Protein AF-A0A2E2AYF6-F1 (afdb_monomer)

Secondary structure (DSSP, 8-state):
---S-HHHHTTSHHHHHHHTTS-SS-SEEEEEEEETTTEEEEEEEETTEEEEEEEE-SS-EEEEEE-TTSPSSEEEEEEEEE-TTTTT-TT-EEEEEEEEETT-EEEEEEPTT-EEEEEEEETT-

Structure (mmCIF, N/CA/C/O backbone):
data_AF-A0A2E2AYF6-F1
#
_entry.id   AF-A0A2E2AYF6-F1
#
loop_
_atom_site.group_PDB
_atom_site.id
_atom_site.type_symbol
_atom_site.label_atom_id
_atom_site.label_alt_id
_atom_site.label_comp_id
_atom_site.label_asym_id
_atom_site.label_entity_id
_atom_site.label_seq_id
_atom_site.pdbx_PDB_ins_code
_atom_site.Cartn_x
_atom_site.Cartn_y
_atom_site.Cartn_z
_atom_site.occupancy
_atom_site.B_iso_or_equiv
_atom_site.auth_seq_id
_atom_site.auth_comp_id
_atom_site.auth_asym_id
_atom_site.auth_atom_id
_atom_site.pdbx_PDB_model_num
ATOM 1 N N . MET A 1 1 ? -4.278 -13.632 -9.316 1.00 88.00 1 MET A N 1
ATOM 2 C CA . MET A 1 1 ? -3.401 -14.605 -10.012 1.00 88.00 1 MET A CA 1
ATOM 3 C C . MET A 1 1 ? -1.959 -14.194 -9.772 1.00 88.00 1 MET A C 1
ATOM 5 O O . MET A 1 1 ? -1.718 -12.998 -9.692 1.00 88.00 1 MET A O 1
ATOM 9 N N . MET A 1 2 ? -1.028 -15.142 -9.668 1.00 91.62 2 MET A N 1
ATOM 10 C CA . MET A 1 2 ? 0.414 -14.869 -9.717 1.00 91.62 2 MET A CA 1
ATOM 11 C C . MET A 1 2 ? 0.874 -15.179 -11.142 1.00 91.62 2 MET A C 1
ATOM 13 O O . MET A 1 2 ? 0.862 -16.339 -11.542 1.00 91.62 2 MET A O 1
ATOM 17 N N . CYS A 1 3 ? 1.113 -14.141 -11.943 1.00 92.69 3 CYS A N 1
ATOM 18 C CA . CYS A 1 3 ? 1.245 -14.252 -13.398 1.00 92.69 3 CYS A CA 1
ATOM 19 C C . CYS A 1 3 ? 2.672 -14.508 -13.900 1.00 92.69 3 CYS A C 1
ATOM 21 O O . CYS A 1 3 ? 2.827 -14.855 -15.069 1.00 92.69 3 CYS A O 1
ATOM 23 N N . ASP A 1 4 ? 3.691 -14.340 -13.058 1.00 93.62 4 ASP A N 1
ATOM 24 C CA . ASP A 1 4 ? 5.088 -14.548 -13.445 1.00 93.62 4 ASP A CA 1
ATOM 25 C C . ASP A 1 4 ? 5.530 -16.013 -13.265 1.00 93.62 4 ASP A C 1
ATOM 27 O O . ASP A 1 4 ? 4.847 -16.838 -12.649 1.00 93.62 4 ASP A O 1
ATOM 31 N N . ALA A 1 5 ? 6.700 -16.356 -13.797 1.00 94.50 5 ALA A N 1
ATOM 32 C CA . ALA A 1 5 ? 7.309 -17.657 -13.596 1.00 94.50 5 ALA A CA 1
ATOM 33 C C . ALA A 1 5 ? 7.704 -17.850 -12.117 1.00 94.50 5 ALA A C 1
ATOM 35 O O . ALA A 1 5 ? 8.254 -16.934 -11.496 1.00 94.50 5 ALA A O 1
ATOM 36 N N . PRO A 1 6 ? 7.554 -19.065 -11.553 1.00 93.75 6 PRO A N 1
ATOM 37 C CA . PRO A 1 6 ? 7.982 -19.361 -10.182 1.00 93.75 6 PRO A CA 1
ATOM 38 C C . PRO A 1 6 ? 9.440 -18.980 -9.887 1.00 93.75 6 PRO A C 1
ATOM 40 O O . PRO A 1 6 ? 9.770 -18.569 -8.780 1.00 93.75 6 PRO A O 1
ATOM 43 N N . SER A 1 7 ? 10.323 -19.062 -10.887 1.00 94.69 7 SER A N 1
ATOM 44 C CA . SER A 1 7 ? 11.725 -18.654 -10.760 1.00 94.69 7 SER A CA 1
ATOM 45 C C . SER A 1 7 ? 11.917 -17.164 -10.471 1.00 94.69 7 SER A C 1
ATOM 47 O O . SER A 1 7 ? 12.922 -16.819 -9.857 1.00 94.69 7 SER A O 1
ATOM 49 N N . VAL A 1 8 ? 11.005 -16.289 -10.915 1.00 92.94 8 VAL A N 1
ATOM 50 C CA . VAL A 1 8 ? 11.059 -14.848 -10.615 1.00 92.94 8 VAL A CA 1
ATOM 51 C C . VAL A 1 8 ? 10.609 -14.605 -9.178 1.00 92.94 8 VAL A C 1
ATOM 53 O O . VAL A 1 8 ? 11.333 -13.979 -8.410 1.00 92.94 8 VAL A O 1
ATOM 56 N N . TYR A 1 9 ? 9.494 -15.210 -8.768 1.00 92.75 9 TYR A N 1
ATOM 57 C CA . TYR A 1 9 ? 9.008 -15.128 -7.388 1.00 92.75 9 TYR A CA 1
ATOM 58 C C . TYR A 1 9 ? 10.015 -15.663 -6.357 1.00 92.75 9 TYR A C 1
ATOM 60 O O . TYR A 1 9 ? 10.180 -15.084 -5.287 1.00 92.75 9 TYR A O 1
ATOM 68 N N . ASN A 1 10 ? 10.759 -16.718 -6.696 1.00 92.62 10 ASN A N 1
ATOM 69 C CA . ASN A 1 10 ? 11.809 -17.252 -5.825 1.00 92.62 10 ASN A CA 1
ATOM 70 C C . ASN A 1 10 ? 13.003 -16.299 -5.642 1.00 92.62 10 ASN A C 1
ATOM 72 O O . ASN A 1 10 ? 13.716 -16.422 -4.651 1.00 92.62 10 ASN A O 1
ATOM 76 N N . ARG A 1 11 ? 13.253 -15.378 -6.585 1.00 93.06 11 ARG A N 1
ATOM 77 C CA . ARG A 1 11 ? 14.296 -14.345 -6.434 1.00 93.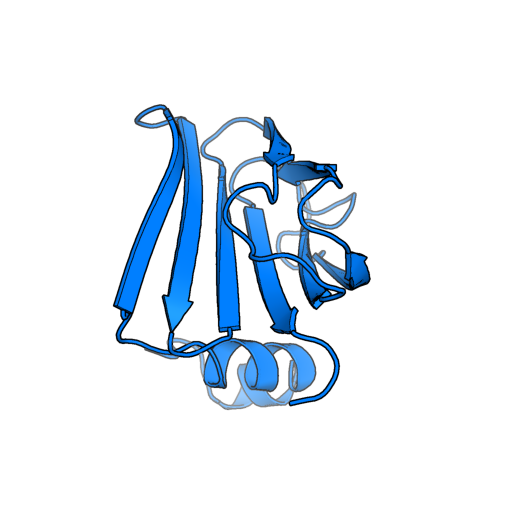06 11 ARG A CA 1
ATOM 78 C C . ARG A 1 11 ? 13.827 -13.210 -5.526 1.00 93.06 11 ARG A C 1
ATOM 80 O O . ARG A 1 11 ? 14.620 -12.695 -4.751 1.00 93.06 11 ARG A O 1
ATOM 87 N N . GLU A 1 12 ? 12.539 -12.885 -5.588 1.00 90.31 12 GLU A N 1
ATOM 88 C CA . GLU A 1 12 ? 11.888 -11.830 -4.806 1.00 90.31 12 GLU A CA 1
ATOM 89 C C . GLU A 1 12 ? 11.049 -12.439 -3.671 1.00 90.31 12 GLU A C 1
ATOM 91 O O . GLU A 1 12 ? 9.830 -12.256 -3.589 1.00 90.31 12 GLU A O 1
ATOM 96 N N . GLU A 1 13 ? 11.683 -13.230 -2.800 1.00 90.75 13 GLU A N 1
ATOM 97 C CA . GLU A 1 13 ? 10.968 -14.035 -1.801 1.00 90.75 13 GLU A CA 1
ATOM 98 C C . GLU A 1 13 ? 10.156 -13.169 -0.824 1.00 90.75 13 GLU A C 1
ATOM 100 O O . GLU A 1 13 ? 9.000 -13.476 -0.524 1.00 90.75 13 GLU A O 1
ATOM 105 N N . GLN A 1 14 ? 10.737 -12.062 -0.351 1.00 90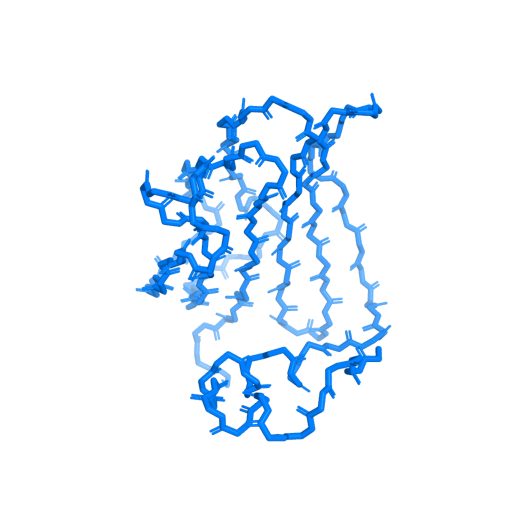.44 14 GLN A N 1
ATOM 106 C CA . GLN A 1 14 ? 10.085 -11.149 0.589 1.00 90.44 14 GLN A CA 1
ATOM 107 C C . GLN A 1 14 ? 8.809 -10.539 -0.016 1.00 90.44 14 GLN A C 1
ATOM 109 O O . GLN A 1 14 ? 7.746 -10.575 0.609 1.00 90.44 14 GLN A O 1
ATOM 114 N N . TYR A 1 15 ? 8.895 -10.055 -1.257 1.00 89.69 15 TYR A N 1
ATOM 115 C CA . TYR A 1 15 ? 7.758 -9.528 -2.011 1.00 89.69 15 TYR A CA 1
ATOM 116 C C . TYR A 1 15 ? 6.701 -10.609 -2.264 1.00 89.69 15 TYR A C 1
ATOM 118 O O . TYR A 1 15 ? 5.514 -10.413 -2.005 1.00 89.69 15 TYR A O 1
ATOM 126 N N . THR A 1 16 ? 7.134 -11.796 -2.688 1.00 93.25 16 THR A N 1
ATOM 127 C CA . THR A 1 16 ? 6.258 -12.944 -2.959 1.00 93.25 16 THR A CA 1
ATOM 128 C C . THR A 1 16 ? 5.462 -13.356 -1.719 1.00 93.25 16 THR A C 1
ATOM 130 O O . THR A 1 16 ? 4.252 -13.600 -1.791 1.00 93.25 16 THR A O 1
ATOM 133 N N . ARG A 1 17 ? 6.107 -13.394 -0.548 1.00 92.44 17 ARG A N 1
ATOM 134 C CA . ARG A 1 17 ? 5.448 -13.679 0.737 1.00 92.44 17 ARG A CA 1
ATOM 135 C C . ARG A 1 17 ? 4.445 -12.598 1.136 1.00 92.44 17 ARG A C 1
ATOM 137 O O . ARG A 1 17 ? 3.475 -12.917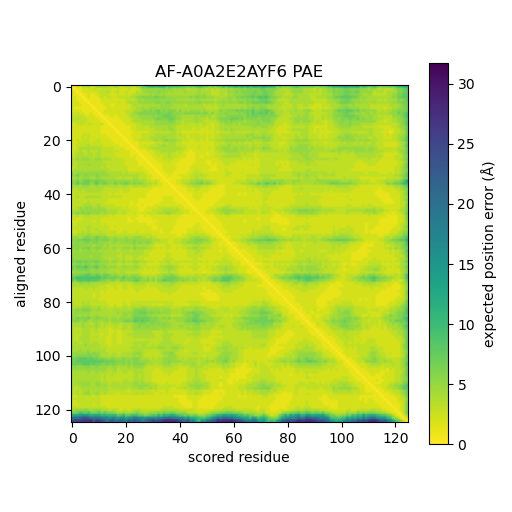 1.816 1.00 92.44 17 ARG A O 1
ATOM 144 N N . PHE A 1 18 ? 4.659 -11.350 0.731 1.00 93.06 18 PHE A N 1
ATOM 145 C CA . PHE A 1 18 ? 3.706 -10.269 0.965 1.00 93.06 18 PHE A CA 1
ATOM 146 C C . PHE A 1 18 ? 2.465 -10.419 0.083 1.00 93.06 18 PHE A C 1
ATOM 148 O O . PHE A 1 18 ? 1.358 -10.530 0.608 1.00 93.06 18 PHE A O 1
ATOM 155 N N . ILE A 1 19 ? 2.638 -10.510 -1.240 1.00 92.12 19 ILE A N 1
ATOM 156 C CA . ILE A 1 19 ? 1.503 -10.579 -2.176 1.00 92.12 19 ILE A CA 1
ATOM 157 C C . ILE A 1 19 ? 0.667 -11.852 -2.002 1.00 92.12 19 ILE A C 1
ATOM 159 O O . ILE A 1 19 ? -0.543 -11.822 -2.204 1.00 92.12 19 ILE A O 1
ATOM 163 N N . SER A 1 20 ? 1.282 -12.963 -1.582 1.00 92.31 20 SER A N 1
ATOM 164 C CA . SER A 1 20 ? 0.575 -14.230 -1.339 1.00 92.31 20 SER A CA 1
ATOM 165 C C . SER A 1 20 ? -0.319 -14.209 -0.097 1.00 92.31 20 SER A C 1
ATOM 167 O O . SER A 1 20 ? -1.197 -15.061 0.024 1.00 92.31 20 SER A O 1
ATOM 169 N N . LYS A 1 21 ? -0.126 -13.246 0.814 1.00 91.38 21 LYS A N 1
ATOM 170 C CA . LYS A 1 21 ? -0.966 -13.055 2.007 1.00 91.38 21 LYS A CA 1
ATOM 171 C C . LYS A 1 21 ? -2.145 -12.110 1.776 1.00 91.38 21 LYS A C 1
ATOM 173 O O . LYS A 1 21 ? -3.008 -12.016 2.646 1.00 91.38 21 LYS A O 1
ATOM 178 N N . ILE A 1 22 ? -2.184 -11.404 0.645 1.00 93.94 22 ILE A N 1
ATOM 179 C CA . ILE A 1 22 ? -3.282 -10.489 0.327 1.00 93.94 22 ILE A CA 1
ATOM 180 C C . ILE A 1 22 ? -4.545 -11.327 0.063 1.00 93.94 22 ILE A C 1
ATOM 182 O O . ILE A 1 22 ? -4.514 -12.226 -0.785 1.00 93.94 22 ILE A O 1
ATOM 186 N N . PRO A 1 23 ? -5.656 -11.068 0.772 1.00 94.69 23 PRO A N 1
ATOM 187 C CA . PRO A 1 23 ? -6.893 -11.809 0.575 1.00 94.69 23 PRO A CA 1
ATOM 188 C C . PRO A 1 23 ? -7.501 -11.488 -0.797 1.00 94.69 23 PRO A C 1
ATOM 190 O O . PRO A 1 23 ? -7.241 -10.454 -1.412 1.00 94.69 23 PRO A O 1
ATOM 193 N N . THR A 1 24 ? -8.355 -12.385 -1.282 1.00 93.81 24 THR A N 1
ATOM 194 C CA . THR A 1 24 ? -9.099 -12.177 -2.538 1.00 93.81 24 THR A CA 1
ATOM 195 C C . THR A 1 24 ? -10.550 -11.762 -2.307 1.00 93.81 24 THR A C 1
ATOM 197 O O . THR A 1 24 ? -11.202 -11.273 -3.229 1.00 93.81 24 THR A O 1
ATOM 200 N N . THR A 1 25 ? -11.037 -11.904 -1.076 1.00 96.06 25 THR A N 1
ATOM 201 C CA . THR A 1 25 ? -12.361 -11.485 -0.612 1.00 96.06 25 THR A CA 1
ATOM 202 C C . THR A 1 25 ? -12.207 -10.433 0.476 1.00 96.06 25 THR A C 1
ATOM 204 O O . THR A 1 25 ? -11.219 -10.440 1.205 1.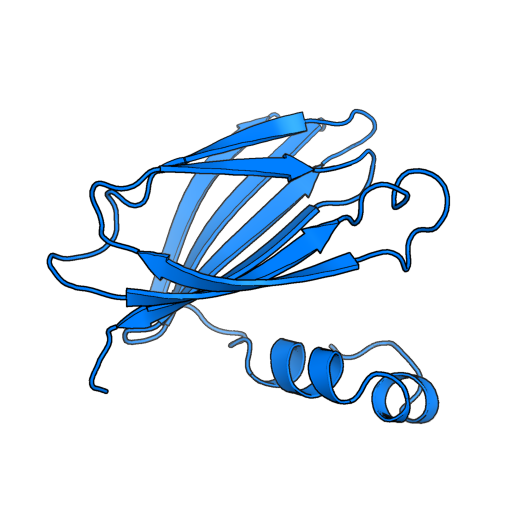00 96.06 25 THR A O 1
ATOM 207 N N . TRP A 1 26 ? -13.178 -9.531 0.574 1.00 97.19 26 TRP A N 1
ATOM 208 C CA . TRP A 1 26 ? -13.110 -8.370 1.454 1.00 97.19 26 TRP A CA 1
ATOM 209 C C . TRP A 1 26 ? -14.439 -8.195 2.177 1.00 97.19 26 TRP A C 1
ATOM 211 O O . TRP A 1 26 ? -15.493 -8.335 1.554 1.00 97.19 26 TRP A O 1
ATOM 221 N N . ASP A 1 27 ? -14.378 -7.844 3.457 1.00 96.69 27 ASP A N 1
ATOM 222 C CA . ASP A 1 27 ? -15.558 -7.491 4.253 1.00 96.69 27 ASP A CA 1
ATOM 223 C C . ASP A 1 27 ? -16.011 -6.064 3.946 1.00 96.69 27 ASP A C 1
ATOM 225 O O . ASP A 1 27 ? -17.197 -5.741 3.973 1.00 96.69 27 ASP A O 1
ATOM 229 N N . GLU A 1 28 ? -15.044 -5.189 3.673 1.00 96.12 28 GLU A N 1
ATOM 230 C CA . GLU A 1 28 ? -15.267 -3.762 3.505 1.00 96.12 28 GLU A CA 1
ATOM 231 C C . GLU A 1 28 ? -14.298 -3.186 2.475 1.00 96.12 28 GLU A C 1
ATOM 233 O O . GLU A 1 28 ? -13.137 -3.589 2.383 1.00 96.12 28 GLU A O 1
ATOM 238 N N . THR A 1 29 ? -14.774 -2.233 1.679 1.00 96.69 29 THR A N 1
ATOM 239 C CA . THR A 1 29 ? -13.971 -1.497 0.698 1.00 96.69 29 THR A CA 1
ATOM 240 C C . THR A 1 29 ? -14.353 -0.026 0.751 1.00 96.69 29 THR A C 1
ATOM 242 O O . THR A 1 29 ? -15.533 0.319 0.696 1.00 96.69 29 THR A O 1
ATOM 245 N N . LYS A 1 30 ? -13.348 0.841 0.855 1.00 95.88 30 LYS A N 1
ATOM 246 C CA . LYS A 1 30 ? -13.467 2.298 0.872 1.00 95.88 30 LYS A CA 1
ATOM 247 C C . LYS A 1 30 ? -12.585 2.880 -0.217 1.00 95.88 30 LYS A C 1
ATOM 249 O O . LYS A 1 30 ? -11.391 2.606 -0.261 1.00 95.88 30 LYS A O 1
ATOM 254 N N . VAL A 1 31 ? -13.163 3.721 -1.061 1.00 96.56 31 VAL A N 1
ATOM 255 C CA . VAL A 1 31 ? -12.387 4.570 -1.968 1.00 96.56 31 VAL A CA 1
ATOM 256 C C . VAL A 1 31 ? -12.023 5.831 -1.194 1.00 96.56 31 VAL A C 1
ATOM 258 O O . VAL A 1 31 ? -12.921 6.554 -0.766 1.00 96.56 31 VAL A O 1
ATOM 261 N N . LEU A 1 32 ? -10.728 6.056 -0.965 1.00 94.88 32 LEU A N 1
ATOM 262 C CA . LEU A 1 32 ? -10.235 7.206 -0.201 1.00 94.88 32 LEU A CA 1
ATOM 263 C C . LEU A 1 32 ? -10.101 8.436 -1.100 1.00 94.88 32 LEU A C 1
ATOM 265 O O . LEU A 1 32 ? -10.586 9.511 -0.765 1.00 94.88 32 LEU A O 1
ATOM 269 N N . GLU A 1 33 ? -9.490 8.264 -2.270 1.00 94.88 33 GLU A N 1
ATOM 270 C CA . GLU A 1 33 ? -9.330 9.323 -3.262 1.00 94.88 33 GLU A CA 1
ATOM 271 C C . GLU A 1 33 ? -9.329 8.696 -4.656 1.00 94.88 33 GLU A C 1
ATOM 273 O O . GLU A 1 33 ? -8.727 7.646 -4.868 1.00 94.88 33 GLU A O 1
ATOM 278 N N . ALA A 1 34 ? -10.003 9.305 -5.626 1.00 95.56 34 ALA 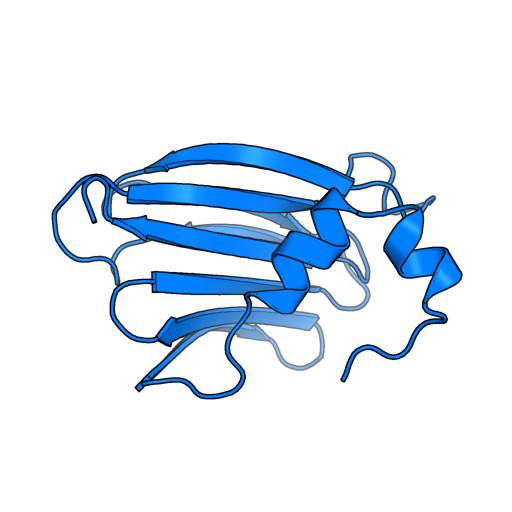A N 1
ATOM 279 C CA . ALA A 1 34 ? -9.980 8.803 -6.992 1.00 95.56 34 ALA A CA 1
ATOM 280 C C . ALA A 1 34 ? -10.239 9.920 -7.990 1.00 95.56 34 ALA A C 1
ATOM 282 O O . ALA A 1 34 ? -11.116 10.765 -7.794 1.00 95.56 34 ALA A O 1
ATOM 283 N N . LYS A 1 35 ? -9.525 9.864 -9.110 1.00 96.56 35 LYS A N 1
ATOM 284 C CA . LYS A 1 35 ? -9.815 10.672 -10.286 1.00 96.56 35 LYS A CA 1
ATOM 285 C C . LYS A 1 35 ? -9.696 9.802 -11.523 1.00 96.56 35 LYS A C 1
ATOM 287 O O . LYS A 1 35 ? -8.658 9.194 -11.780 1.00 96.56 35 LYS A O 1
ATOM 292 N N . PHE A 1 36 ? -10.793 9.723 -12.270 1.00 94.50 36 PHE A N 1
ATOM 293 C CA . PHE A 1 36 ? -10.895 8.859 -13.439 1.00 94.50 36 PHE A CA 1
ATOM 294 C C . PHE A 1 36 ? -9.760 9.135 -14.434 1.00 94.50 36 PHE A C 1
ATOM 296 O O . PHE A 1 36 ? -9.547 10.278 -14.827 1.00 94.50 36 PHE A O 1
ATOM 303 N N . GLY A 1 37 ? -9.045 8.079 -14.828 1.00 91.88 37 GLY A N 1
ATOM 304 C CA . GLY A 1 37 ? -7.913 8.157 -15.755 1.00 91.88 37 GLY A CA 1
ATOM 305 C C . GLY A 1 37 ? -6.605 8.685 -15.155 1.00 91.88 37 GLY A C 1
ATOM 306 O O . GLY A 1 37 ? -5.596 8.669 -15.852 1.00 91.88 37 GLY A O 1
ATOM 307 N N . GLU A 1 38 ? -6.594 9.118 -13.890 1.00 95.62 38 GLU A N 1
ATOM 308 C CA . GLU A 1 38 ? -5.424 9.763 -13.281 1.00 95.62 38 GLU A CA 1
ATOM 309 C C . GLU A 1 38 ? -4.874 9.010 -12.073 1.00 95.62 38 GLU A C 1
ATOM 311 O O . GLU A 1 38 ? -3.674 8.775 -12.030 1.00 95.62 38 GLU A O 1
ATOM 316 N N . TYR A 1 39 ? -5.697 8.639 -11.091 1.00 96.75 39 TYR A N 1
ATOM 317 C CA . TYR A 1 39 ? -5.241 7.851 -9.940 1.00 96.75 39 TYR A CA 1
ATOM 318 C C . TYR A 1 39 ? -6.412 7.272 -9.142 1.00 96.75 39 TYR A C 1
ATOM 320 O O . TYR A 1 39 ? -7.550 7.748 -9.223 1.00 96.75 39 TYR A O 1
ATOM 328 N N . LEU A 1 40 ? -6.108 6.260 -8.335 1.00 97.31 40 LEU A N 1
ATOM 329 C CA . LEU A 1 40 ? -7.014 5.646 -7.369 1.00 97.31 40 LEU A CA 1
ATOM 330 C C . LEU A 1 40 ? -6.239 5.356 -6.089 1.00 97.31 40 LEU A C 1
ATOM 332 O O . LEU A 1 40 ? -5.138 4.820 -6.154 1.00 97.31 40 LEU A O 1
ATOM 336 N N . VAL A 1 41 ? -6.845 5.656 -4.948 1.00 97.69 41 VAL A N 1
ATOM 337 C CA . VAL A 1 41 ? -6.430 5.211 -3.622 1.00 97.69 41 VAL A CA 1
ATOM 338 C C . VAL A 1 41 ? -7.628 4.557 -2.949 1.00 97.69 41 VAL A C 1
ATOM 340 O O . VAL A 1 41 ? -8.679 5.178 -2.767 1.00 97.69 41 VAL A O 1
ATOM 343 N N . GLU A 1 42 ? -7.475 3.298 -2.564 1.00 97.31 42 GLU A N 1
ATOM 344 C CA . GLU A 1 42 ? -8.506 2.524 -1.879 1.00 97.31 42 GLU A CA 1
ATOM 345 C C . GLU A 1 42 ? -7.960 1.843 -0.623 1.00 97.31 42 GLU A C 1
ATOM 347 O O . GLU A 1 42 ? -6.769 1.556 -0.511 1.00 97.31 42 GLU A O 1
ATOM 352 N N . ALA A 1 43 ? -8.859 1.574 0.317 1.00 97.38 43 ALA A N 1
ATOM 353 C CA . ALA A 1 43 ? -8.623 0.809 1.528 1.00 97.38 43 ALA A CA 1
ATOM 354 C C . ALA A 1 43 ? -9.630 -0.338 1.593 1.00 97.38 43 ALA A C 1
ATOM 356 O O . ALA A 1 43 ? -10.838 -0.122 1.480 1.00 97.38 43 ALA A O 1
ATOM 357 N N . ARG A 1 44 ? -9.158 -1.560 1.801 1.00 97.44 44 ARG A N 1
ATOM 358 C CA . ARG A 1 44 ? -10.000 -2.748 1.942 1.00 97.44 44 ARG A CA 1
ATOM 359 C C . ARG A 1 44 ? -9.687 -3.466 3.242 1.00 97.44 44 ARG A C 1
ATOM 361 O O . ARG A 1 44 ? -8.530 -3.513 3.651 1.00 97.44 44 ARG A O 1
ATOM 368 N N . ARG A 1 45 ? -10.705 -4.028 3.888 1.00 96.62 45 ARG A N 1
ATOM 369 C CA . ARG A 1 45 ? -10.562 -4.767 5.147 1.00 96.62 45 ARG A CA 1
ATOM 370 C C . ARG A 1 45 ? -10.982 -6.216 4.970 1.00 96.62 45 ARG A C 1
ATOM 372 O O . ARG A 1 45 ? -12.001 -6.495 4.340 1.00 96.62 45 ARG A O 1
ATOM 379 N N . THR A 1 46 ? -10.205 -7.109 5.566 1.00 96.12 46 THR A N 1
ATOM 380 C CA . THR A 1 46 ? -10.618 -8.475 5.897 1.00 96.12 46 THR A CA 1
ATOM 381 C C . THR A 1 46 ? -10.323 -8.680 7.374 1.00 96.12 46 THR A C 1
ATOM 383 O O . THR A 1 46 ? -9.227 -8.339 7.830 1.00 96.12 46 THR A O 1
ATOM 386 N N . ASP A 1 47 ? -11.289 -9.182 8.133 1.00 92.50 47 ASP A N 1
ATOM 387 C CA . ASP A 1 47 ? -11.162 -9.367 9.578 1.00 92.50 47 ASP A CA 1
ATOM 388 C C . ASP A 1 47 ? -10.710 -8.062 10.267 1.00 92.50 47 ASP A C 1
ATOM 390 O O . ASP A 1 47 ? -11.420 -7.049 10.239 1.00 92.50 47 ASP A O 1
ATOM 394 N N . THR A 1 48 ? -9.511 -8.059 10.852 1.00 91.50 48 THR A N 1
ATOM 395 C CA . THR A 1 48 ? -8.896 -6.917 11.543 1.00 91.50 48 THR A CA 1
ATOM 396 C C . THR A 1 48 ? -7.745 -6.276 10.764 1.00 91.50 48 THR A C 1
ATOM 398 O O . THR A 1 48 ? -7.117 -5.338 11.260 1.00 91.50 48 THR A O 1
ATOM 401 N N . ILE A 1 49 ? -7.470 -6.744 9.541 1.00 95.19 49 ILE A N 1
ATOM 402 C CA . ILE A 1 49 ? -6.350 -6.285 8.716 1.00 95.19 49 ILE A CA 1
ATOM 403 C C . ILE A 1 49 ? -6.873 -5.384 7.601 1.00 95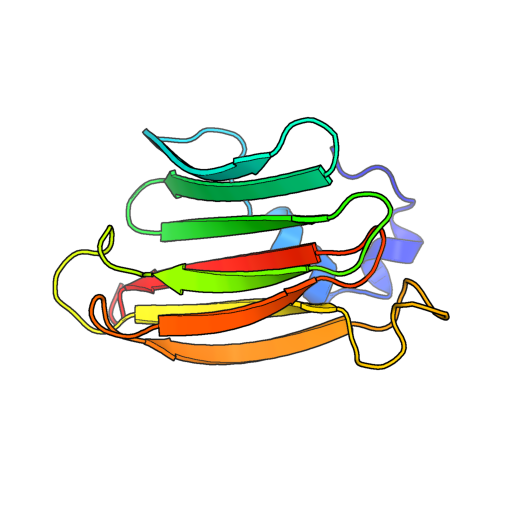.19 49 ILE A C 1
ATOM 405 O O . ILE A 1 49 ? -7.733 -5.771 6.803 1.00 95.19 49 ILE A O 1
ATOM 409 N N . TRP A 1 50 ? -6.297 -4.191 7.513 1.00 96.56 50 TRP A N 1
ATOM 410 C CA . TRP A 1 50 ? -6.534 -3.254 6.425 1.00 96.56 50 TRP A CA 1
ATOM 411 C C . TRP A 1 50 ? -5.425 -3.344 5.382 1.00 96.56 50 TRP A C 1
ATOM 413 O O . TRP A 1 50 ? -4.243 -3.450 5.703 1.00 96.56 50 TRP A O 1
ATOM 423 N N . TYR A 1 51 ? -5.814 -3.264 4.119 1.00 97.25 51 TYR A N 1
ATOM 424 C CA . TYR A 1 51 ? -4.928 -3.189 2.971 1.00 97.25 51 TYR A CA 1
ATOM 425 C C . TYR A 1 51 ? -5.266 -1.926 2.196 1.00 97.25 51 TYR A C 1
ATOM 427 O O . TYR A 1 51 ? -6.384 -1.772 1.709 1.00 97.25 51 TYR A O 1
ATOM 435 N N . LEU A 1 52 ? -4.311 -1.012 2.107 1.00 97.12 52 LEU A N 1
ATOM 436 C CA . LEU A 1 52 ? -4.426 0.203 1.320 1.00 97.12 52 LEU A CA 1
ATOM 437 C C . LEU A 1 52 ? -3.588 0.041 0.068 1.00 97.12 52 LEU A C 1
ATOM 439 O O . LEU A 1 52 ? -2.475 -0.478 0.124 1.00 97.12 52 LEU A O 1
ATOM 443 N N . ALA A 1 53 ? -4.108 0.504 -1.053 1.00 97.38 53 ALA A N 1
ATOM 444 C CA . ALA A 1 53 ? -3.378 0.517 -2.302 1.00 97.38 53 ALA A CA 1
ATOM 445 C C . ALA A 1 53 ? -3.650 1.822 -3.032 1.00 97.38 53 ALA A C 1
ATOM 447 O O . ALA A 1 53 ? -4.771 2.336 -3.020 1.00 97.38 53 ALA A O 1
ATOM 448 N N . GLY A 1 54 ? -2.610 2.336 -3.671 1.00 97.44 54 GLY A N 1
ATOM 449 C CA . GLY A 1 54 ? -2.704 3.475 -4.560 1.00 97.44 54 GLY A CA 1
ATOM 450 C C . GLY A 1 54 ? -2.030 3.165 -5.880 1.00 97.44 54 GLY A C 1
ATOM 451 O O . GLY A 1 54 ? -0.971 2.540 -5.899 1.00 97.44 54 GLY A O 1
ATOM 452 N N . ILE A 1 55 ? -2.645 3.608 -6.968 1.00 97.19 55 ILE A N 1
ATOM 453 C CA . ILE A 1 55 ? -2.063 3.564 -8.307 1.00 97.19 55 ILE A CA 1
ATOM 454 C C . ILE A 1 55 ? -2.188 4.935 -8.958 1.00 97.19 55 ILE A C 1
ATOM 456 O O . ILE A 1 55 ? -3.216 5.609 -8.824 1.00 97.19 55 ILE A O 1
ATOM 460 N N . SER A 1 56 ? -1.149 5.338 -9.678 1.00 96.75 56 SER A N 1
ATOM 461 C CA . SER A 1 56 ? -1.136 6.541 -10.506 1.00 96.75 56 SER A CA 1
ATOM 462 C C . SER A 1 56 ? -1.206 6.176 -11.993 1.00 96.75 56 SER A C 1
ATOM 464 O O . SER A 1 56 ? -0.888 5.065 -12.419 1.00 96.75 56 SER A O 1
ATOM 466 N N . GLY A 1 57 ? -1.668 7.126 -12.796 1.00 94.19 57 GLY A N 1
ATOM 467 C CA . GLY A 1 57 ? -1.697 7.055 -14.248 1.00 94.19 57 GLY A CA 1
ATOM 468 C C . GLY A 1 57 ? -0.411 7.609 -14.854 1.00 94.19 57 GLY A C 1
ATOM 469 O O . GLY A 1 57 ? 0.696 7.236 -14.479 1.00 94.19 57 GLY A O 1
ATOM 470 N N . THR A 1 58 ? -0.547 8.516 -15.818 1.00 92.69 58 THR A N 1
ATOM 471 C CA . THR A 1 58 ? 0.591 9.066 -16.572 1.00 92.69 58 THR A CA 1
ATOM 472 C C . THR A 1 58 ? 1.387 10.132 -15.830 1.00 92.69 58 THR A C 1
ATOM 474 O O . THR A 1 58 ? 2.473 10.473 -16.278 1.00 92.69 58 THR A O 1
ATOM 477 N N . GLU A 1 59 ? 0.877 10.655 -14.721 1.00 93.88 59 GLU A N 1
ATOM 478 C CA . GLU A 1 59 ? 1.526 11.712 -13.949 1.00 93.88 59 GLU A CA 1
ATOM 479 C C . GLU A 1 59 ? 1.837 11.215 -12.537 1.00 93.88 59 GLU A C 1
ATOM 481 O O . GLU A 1 59 ? 1.056 10.465 -11.944 1.00 93.88 59 GLU A O 1
ATOM 486 N N . SER A 1 60 ? 2.966 11.658 -11.984 1.00 94.00 60 SER A N 1
ATOM 487 C CA . SER A 1 60 ? 3.277 11.436 -10.570 1.00 94.00 60 SER A CA 1
ATOM 488 C C . SER A 1 60 ? 2.278 12.184 -9.686 1.00 94.00 60 SER A C 1
ATOM 490 O O . SER A 1 60 ? 1.880 13.314 -9.982 1.00 94.00 60 SER A O 1
ATOM 492 N N . LYS A 1 61 ? 1.901 11.579 -8.562 1.00 94.88 61 LYS A N 1
ATOM 493 C CA . LYS A 1 61 ? 0.892 12.116 -7.649 1.00 94.88 61 LYS A CA 1
ATOM 494 C C . LYS A 1 61 ? 1.333 11.919 -6.202 1.00 94.88 61 LYS A C 1
ATOM 496 O O . LYS A 1 61 ? 1.563 10.797 -5.764 1.00 94.88 61 LYS A O 1
ATOM 501 N N . GLU A 1 62 ? 1.407 13.015 -5.449 1.00 95.81 62 GLU A N 1
ATOM 502 C CA . GLU A 1 62 ? 1.476 12.960 -3.986 1.00 95.81 62 GLU A CA 1
ATOM 503 C C . GLU A 1 62 ? 0.054 12.829 -3.428 1.00 95.81 62 GLU A C 1
ATOM 505 O O . GLU A 1 62 ? -0.845 13.582 -3.820 1.00 95.81 62 GLU A O 1
ATOM 510 N N . VAL A 1 63 ? -0.141 11.869 -2.527 1.00 95.19 63 VAL A N 1
ATOM 511 C CA . VAL A 1 63 ? -1.386 11.661 -1.781 1.00 95.19 63 VAL A CA 1
ATOM 512 C C . VAL A 1 63 ? -1.110 11.755 -0.287 1.00 95.19 63 VAL A C 1
ATOM 514 O O . VAL A 1 63 ? -0.062 11.319 0.200 1.00 95.19 63 VAL A O 1
ATOM 517 N N . LEU A 1 64 ? -2.056 12.340 0.442 1.00 96.25 64 LEU A N 1
ATOM 518 C CA . LEU A 1 64 ? -2.055 12.356 1.899 1.00 96.25 64 LEU A CA 1
ATOM 519 C C . LEU A 1 64 ? -3.019 11.270 2.371 1.00 96.25 64 LEU A C 1
ATOM 521 O O . LEU A 1 64 ? -4.217 11.356 2.125 1.00 96.25 64 LEU A O 1
ATOM 525 N N . LEU A 1 65 ? -2.484 10.225 2.996 1.00 95.00 65 LEU A N 1
ATOM 526 C CA . LEU A 1 65 ? -3.282 9.128 3.525 1.00 95.00 65 LEU A CA 1
ATOM 527 C C . LEU A 1 65 ? -3.771 9.474 4.926 1.00 95.00 65 LEU A C 1
ATOM 529 O O . LEU A 1 65 ? -2.951 9.614 5.836 1.00 95.00 65 LEU A O 1
ATOM 533 N N . ASP A 1 66 ? -5.091 9.545 5.080 1.00 93.06 66 ASP A N 1
ATOM 534 C CA . ASP A 1 66 ? -5.765 9.711 6.366 1.00 93.06 66 ASP A CA 1
ATOM 535 C C . ASP A 1 66 ? -6.244 8.351 6.889 1.00 93.06 66 ASP A C 1
ATOM 537 O O . ASP A 1 66 ? -6.981 7.634 6.207 1.00 93.06 66 ASP A O 1
ATOM 541 N N . PHE A 1 67 ? -5.876 8.001 8.124 1.00 94.38 67 PHE A N 1
ATOM 542 C CA . PHE A 1 67 ? -6.209 6.705 8.732 1.00 94.38 67 PHE A CA 1
ATOM 543 C C . PHE A 1 67 ? -7.451 6.737 9.638 1.00 94.38 67 PHE A C 1
ATOM 545 O O . PHE A 1 67 ? -7.659 5.836 10.447 1.00 94.38 67 PHE A O 1
ATOM 552 N N . ASN A 1 68 ? -8.331 7.728 9.461 1.00 92.06 68 ASN A N 1
ATOM 553 C CA . ASN A 1 68 ? -9.530 7.935 10.291 1.00 92.06 68 ASN A CA 1
ATOM 554 C C . ASN A 1 68 ? -10.559 6.787 10.224 1.00 92.06 68 ASN A C 1
ATOM 556 O O . ASN A 1 68 ? -11.523 6.772 10.985 1.00 92.06 68 ASN A O 1
ATOM 560 N N . PHE A 1 69 ? -10.399 5.849 9.287 1.00 90.88 69 PHE A N 1
ATOM 561 C CA . PHE A 1 69 ? -11.229 4.647 9.187 1.00 90.88 69 PHE A CA 1
ATOM 562 C C . PHE A 1 69 ? -10.761 3.512 10.109 1.00 90.88 69 PHE A C 1
ATOM 564 O O . PHE A 1 69 ? -11.465 2.507 10.211 1.00 90.88 69 PHE A O 1
ATOM 571 N N . LEU A 1 70 ? -9.582 3.640 10.727 1.00 92.62 70 LEU A N 1
ATOM 572 C CA . LEU A 1 70 ? -9.093 2.711 11.736 1.00 92.62 70 LEU A CA 1
ATOM 573 C C . LEU A 1 70 ? -9.766 2.992 13.082 1.00 92.62 70 LEU A C 1
ATOM 575 O O . LEU A 1 70 ? -10.012 4.140 13.448 1.00 92.62 70 LEU A O 1
ATOM 579 N N . ASP A 1 71 ? -10.011 1.932 13.846 1.00 91.31 71 ASP A N 1
ATOM 580 C CA . ASP A 1 71 ? -10.465 2.063 15.228 1.00 91.31 71 ASP A CA 1
ATOM 581 C C . ASP A 1 71 ? -9.365 2.642 16.129 1.00 91.31 71 ASP A C 1
ATOM 583 O O . ASP A 1 71 ? -8.186 2.679 15.778 1.00 91.31 71 ASP A O 1
ATOM 587 N N . ALA A 1 72 ? -9.728 3.032 17.351 1.00 90.62 72 ALA A N 1
ATOM 588 C CA . ALA A 1 72 ? -8.747 3.470 18.337 1.00 90.62 72 ALA A CA 1
ATOM 589 C C . ALA A 1 72 ? -7.732 2.352 18.673 1.00 90.62 72 ALA A C 1
ATOM 591 O O . ALA A 1 72 ? -8.099 1.198 18.952 1.00 90.62 72 ALA A O 1
ATOM 592 N N . GLY A 1 73 ? -6.448 2.715 18.682 1.00 91.75 73 GLY A N 1
ATOM 593 C CA . GLY A 1 73 ? -5.335 1.831 19.024 1.00 91.75 73 GLY A CA 1
ATOM 594 C C . GLY A 1 73 ? -4.060 2.140 18.242 1.00 91.75 73 GLY A C 1
ATOM 595 O O . GLY A 1 73 ? -4.021 3.068 17.432 1.00 91.75 73 GLY A O 1
ATOM 596 N N . THR A 1 74 ? -3.037 1.326 18.495 1.00 94.81 74 THR A N 1
ATOM 597 C CA . THR A 1 74 ? -1.787 1.303 17.730 1.00 94.81 74 THR A CA 1
ATOM 598 C C . THR A 1 74 ? -1.857 0.189 16.696 1.00 94.81 74 THR A C 1
ATOM 600 O O . THR A 1 74 ? -2.310 -0.922 16.988 1.00 94.81 74 THR A O 1
ATOM 603 N N . PHE A 1 75 ? -1.406 0.484 15.485 1.00 96.12 75 PHE A N 1
ATOM 604 C CA . PHE A 1 75 ? -1.345 -0.462 14.382 1.00 96.12 75 PHE A CA 1
ATOM 605 C C . PHE A 1 75 ? 0.085 -0.561 13.885 1.00 96.12 75 PHE A C 1
ATOM 607 O O . PHE A 1 75 ? 0.789 0.444 13.817 1.00 96.12 75 PHE A O 1
ATOM 614 N N . GLN A 1 76 ? 0.501 -1.759 13.502 1.00 96.31 76 GLN A N 1
ATOM 615 C CA . GLN A 1 76 ? 1.722 -1.964 12.743 1.00 96.31 76 GLN A CA 1
ATOM 616 C C . GLN A 1 76 ? 1.397 -1.898 11.260 1.00 96.31 76 GLN A C 1
ATOM 618 O O . GLN A 1 76 ? 0.361 -2.395 10.813 1.00 96.31 76 GLN A O 1
ATOM 623 N N . TYR A 1 77 ? 2.292 -1.292 10.491 1.00 96.06 77 TYR A N 1
ATOM 624 C CA . TYR A 1 77 ? 2.171 -1.264 9.048 1.00 96.06 77 TYR A CA 1
ATOM 625 C C . TYR A 1 77 ? 3.409 -1.811 8.355 1.00 96.06 77 TYR A C 1
ATOM 627 O O . TYR A 1 77 ? 4.538 -1.700 8.830 1.00 96.06 77 TYR A O 1
ATOM 635 N N . THR A 1 78 ? 3.171 -2.372 7.179 1.00 96.69 78 THR A N 1
ATOM 636 C CA . THR A 1 78 ? 4.178 -2.681 6.169 1.00 96.69 78 THR A CA 1
ATOM 637 C C . THR A 1 78 ? 3.760 -1.986 4.887 1.00 96.69 78 THR A C 1
ATOM 639 O O . THR A 1 78 ? 2.637 -2.175 4.429 1.00 96.69 78 THR A O 1
ATOM 642 N N . LEU A 1 79 ? 4.647 -1.184 4.321 1.00 96.44 79 LEU A N 1
ATOM 643 C CA . LEU A 1 79 ? 4.424 -0.367 3.142 1.00 96.44 79 LEU A CA 1
ATOM 644 C C . LEU A 1 79 ? 5.466 -0.725 2.085 1.00 96.44 79 LEU A C 1
ATOM 646 O O . LEU A 1 79 ? 6.667 -0.675 2.340 1.00 96.44 79 LEU A O 1
ATOM 650 N N . LEU A 1 80 ? 4.989 -1.040 0.890 1.00 96.19 80 LEU A N 1
ATOM 651 C CA . LEU A 1 80 ? 5.793 -1.080 -0.318 1.00 96.19 80 LEU A CA 1
ATOM 652 C C . LEU A 1 80 ? 5.398 0.125 -1.159 1.00 96.19 80 LEU A C 1
ATOM 654 O O . LEU A 1 80 ? 4.221 0.302 -1.475 1.00 96.19 80 LEU A O 1
ATOM 658 N N . VAL A 1 81 ? 6.375 0.951 -1.497 1.00 96.12 81 VAL A N 1
ATOM 659 C CA . VAL A 1 81 ? 6.184 2.197 -2.243 1.00 96.12 81 VAL A CA 1
ATOM 660 C C . VAL A 1 81 ? 7.273 2.328 -3.295 1.00 96.12 81 VAL A C 1
ATOM 662 O O . VAL A 1 81 ? 8.363 1.780 -3.132 1.00 96.12 81 VAL A O 1
ATOM 665 N N . ASP A 1 82 ? 6.980 3.053 -4.366 1.00 96.25 82 ASP A N 1
ATOM 666 C CA . ASP A 1 82 ? 7.964 3.409 -5.381 1.00 96.25 82 ASP A CA 1
ATOM 667 C C . ASP A 1 82 ? 9.252 3.990 -4.771 1.00 96.25 82 ASP A C 1
ATOM 669 O O . ASP A 1 82 ? 9.230 4.855 -3.887 1.00 96.25 82 ASP A O 1
ATOM 673 N N . GLY A 1 83 ? 10.393 3.521 -5.272 1.00 93.75 83 GLY A N 1
ATOM 674 C CA . GLY A 1 83 ? 11.697 4.074 -4.944 1.00 93.75 83 GLY A CA 1
ATOM 675 C C . GLY A 1 83 ? 11.953 5.419 -5.631 1.00 93.75 83 GLY A C 1
ATOM 676 O O . GLY A 1 83 ? 11.258 5.805 -6.577 1.00 93.75 83 GLY A O 1
ATOM 677 N N . PRO A 1 84 ? 12.990 6.157 -5.201 1.00 91.12 84 PRO A N 1
ATOM 678 C CA . PRO A 1 84 ? 13.295 7.479 -5.742 1.00 91.12 84 PRO A CA 1
ATOM 679 C C . PRO A 1 84 ? 13.633 7.463 -7.243 1.00 91.12 84 PRO A C 1
ATOM 681 O O . PRO A 1 84 ? 13.518 8.500 -7.897 1.00 91.12 84 PRO A O 1
ATOM 684 N N . ASN A 1 85 ? 14.030 6.315 -7.809 1.00 93.38 85 ASN A N 1
ATOM 685 C CA . ASN A 1 85 ? 14.332 6.161 -9.234 1.00 93.38 85 ASN A CA 1
ATOM 686 C C . ASN A 1 85 ? 13.279 5.343 -9.994 1.00 93.38 85 ASN A C 1
ATOM 688 O O . ASN A 1 85 ? 13.518 5.013 -11.160 1.00 93.38 85 ASN A O 1
ATOM 692 N N . ALA A 1 86 ? 12.119 5.054 -9.391 1.00 93.31 86 ALA A N 1
ATOM 693 C CA . ALA A 1 86 ? 11.072 4.230 -10.004 1.00 93.31 86 ALA A CA 1
ATOM 694 C C . ALA A 1 86 ? 10.584 4.779 -11.357 1.00 93.31 86 ALA A C 1
ATOM 696 O O . ALA A 1 86 ? 10.300 4.013 -12.275 1.00 93.31 86 ALA A O 1
ATOM 697 N N . TYR A 1 87 ? 10.637 6.105 -11.545 1.00 87.44 87 TYR A N 1
ATOM 698 C CA . TYR A 1 87 ? 10.339 6.772 -12.821 1.00 87.44 87 TYR A CA 1
ATOM 699 C C . TYR A 1 87 ? 11.266 6.363 -13.989 1.00 87.44 87 TYR A C 1
ATOM 701 O O . TYR A 1 87 ? 10.957 6.638 -15.147 1.00 87.44 87 TYR A O 1
ATOM 709 N N . ARG A 1 88 ? 12.419 5.736 -13.709 1.00 90.62 88 ARG A N 1
ATOM 710 C CA . ARG A 1 88 ? 13.356 5.191 -14.717 1.00 90.62 88 ARG A CA 1
ATOM 711 C C . ARG A 1 88 ? 13.505 3.681 -14.625 1.00 90.62 88 ARG A C 1
ATOM 713 O O . ARG A 1 88 ? 13.692 3.032 -15.650 1.00 90.62 88 ARG A O 1
ATOM 720 N N . VAL A 1 89 ? 13.500 3.143 -13.409 1.00 93.81 89 VAL A N 1
ATOM 721 C CA . VAL A 1 89 ? 13.715 1.725 -13.117 1.00 93.81 89 VAL A CA 1
ATOM 722 C C . VAL A 1 89 ? 12.492 1.223 -12.364 1.00 93.81 89 VAL A C 1
ATOM 724 O O . VAL A 1 89 ? 12.435 1.333 -11.149 1.00 93.81 89 VAL A O 1
ATOM 727 N N . GLY A 1 90 ? 11.521 0.647 -13.075 1.00 90.06 90 GLY A N 1
ATOM 728 C CA . GLY A 1 90 ? 10.240 0.234 -12.478 1.00 90.06 90 GLY A CA 1
ATOM 729 C C . GLY A 1 90 ? 10.329 -0.871 -11.413 1.00 90.06 90 GLY A C 1
ATOM 730 O O . GLY A 1 90 ? 9.327 -1.196 -10.792 1.00 90.06 90 GLY A O 1
ATOM 731 N N . THR A 1 91 ? 11.508 -1.462 -11.201 1.00 91.56 91 THR A N 1
ATOM 732 C CA . THR A 1 91 ? 11.774 -2.413 -10.109 1.00 91.56 91 THR A CA 1
ATOM 733 C C . THR A 1 91 ? 12.354 -1.745 -8.860 1.00 91.56 91 THR A C 1
ATOM 735 O O . THR A 1 91 ? 12.645 -2.444 -7.897 1.00 91.56 91 THR A O 1
ATOM 738 N N . ASP A 1 92 ? 12.597 -0.430 -8.876 1.00 93.94 92 ASP A N 1
ATOM 739 C CA . ASP A 1 92 ? 13.066 0.319 -7.708 1.00 93.94 92 ASP A CA 1
ATOM 740 C C . ASP A 1 92 ? 11.885 0.572 -6.764 1.00 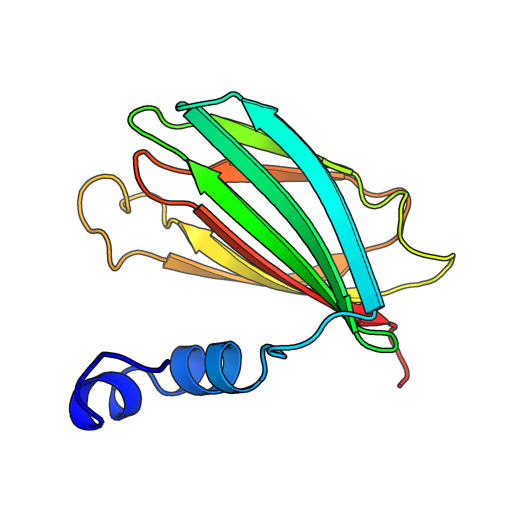93.94 92 ASP A C 1
ATOM 742 O O . ASP A 1 92 ? 10.992 1.363 -7.069 1.00 93.94 92 ASP A O 1
ATOM 746 N N . TYR A 1 93 ? 11.875 -0.116 -5.625 1.00 94.19 93 TYR A N 1
ATOM 747 C CA . TYR A 1 93 ? 10.869 0.031 -4.579 1.00 94.19 93 TYR A CA 1
ATOM 748 C C . TYR A 1 93 ? 11.535 0.135 -3.209 1.00 94.19 93 TYR A C 1
ATOM 750 O O . TYR A 1 93 ? 12.635 -0.371 -2.979 1.00 94.19 93 TYR A O 1
ATOM 758 N N . LEU A 1 94 ? 10.837 0.772 -2.276 1.00 94.88 94 LEU A N 1
ATOM 759 C CA . LEU A 1 94 ? 11.222 0.850 -0.877 1.00 94.88 94 LEU A CA 1
ATOM 760 C C . LEU A 1 94 ? 10.272 0.021 -0.026 1.00 94.88 94 LEU A C 1
ATOM 762 O O . LEU A 1 94 ? 9.056 0.019 -0.227 1.00 94.88 94 LEU A O 1
ATOM 766 N N . TRP A 1 95 ? 10.862 -0.656 0.952 1.00 95.56 95 TRP A N 1
ATOM 767 C CA . TRP A 1 95 ? 10.144 -1.357 1.999 1.00 95.56 95 TRP A CA 1
ATOM 768 C C . TRP A 1 95 ? 10.214 -0.533 3.279 1.00 95.56 95 TRP A C 1
ATOM 770 O O . TRP A 1 95 ? 11.293 -0.330 3.835 1.00 95.56 95 TRP A O 1
ATOM 780 N N . ASP A 1 96 ? 9.064 -0.068 3.741 1.00 95.06 96 ASP A N 1
ATOM 781 C CA . ASP A 1 96 ? 8.917 0.725 4.954 1.00 95.06 96 ASP A CA 1
ATOM 782 C C . ASP A 1 96 ? 8.007 -0.015 5.938 1.00 95.06 96 ASP A C 1
ATOM 784 O O . ASP A 1 96 ? 7.068 -0.718 5.556 1.00 95.06 96 ASP A O 1
ATOM 788 N N . SER A 1 97 ? 8.296 0.103 7.224 1.00 95.56 97 SER A N 1
ATOM 789 C CA . SER A 1 97 ? 7.511 -0.538 8.272 1.00 95.56 97 SER A CA 1
ATOM 790 C C . SER A 1 97 ? 7.602 0.269 9.545 1.00 95.56 97 SER A C 1
ATOM 792 O O . SER A 1 97 ? 8.673 0.760 9.901 1.00 95.56 97 SER A O 1
ATOM 794 N N . GLY A 1 98 ? 6.499 0.346 10.269 1.00 95.31 98 GLY A N 1
ATOM 795 C CA . GLY A 1 98 ? 6.455 1.091 11.512 1.00 95.31 98 GLY A CA 1
ATOM 796 C C . GLY A 1 98 ? 5.125 0.930 12.213 1.00 95.31 98 GLY A C 1
ATOM 797 O O . GLY A 1 98 ? 4.377 -0.015 11.960 1.00 95.31 98 GLY A O 1
ATOM 798 N N . GLN A 1 99 ? 4.841 1.877 13.095 1.00 95.50 99 GLN A N 1
ATOM 799 C CA . GLN A 1 99 ? 3.576 1.971 13.802 1.00 95.50 99 GLN A CA 1
ATOM 800 C C . GLN A 1 99 ? 2.842 3.239 13.382 1.00 95.50 99 GLN A C 1
ATOM 802 O O . GLN A 1 99 ? 3.478 4.220 13.000 1.00 95.50 99 GLN A O 1
ATOM 807 N N . LEU A 1 100 ? 1.516 3.196 13.440 1.00 95.06 100 LEU A N 1
ATOM 808 C CA . LEU A 1 100 ? 0.658 4.356 13.244 1.00 95.06 100 LEU A CA 1
ATOM 809 C C . LEU A 1 100 ? -0.596 4.257 14.107 1.00 95.06 100 LEU A C 1
ATOM 811 O O . LEU A 1 100 ? -0.996 3.179 14.561 1.00 95.06 100 LEU A O 1
ATOM 815 N N . THR A 1 101 ? -1.241 5.398 14.286 1.00 94.94 101 THR A N 1
ATOM 816 C CA . THR A 1 101 ? -2.548 5.537 14.930 1.00 94.94 101 THR A CA 1
ATOM 817 C C . THR A 1 101 ? -3.576 6.105 13.950 1.00 94.94 101 THR A C 1
ATOM 819 O O . THR A 1 101 ? -3.225 6.667 12.914 1.00 94.94 101 THR A O 1
ATOM 822 N N . ALA A 1 102 ? -4.867 5.995 14.280 1.00 93.44 102 ALA A N 1
ATOM 823 C CA . ALA A 1 102 ? -5.951 6.497 13.428 1.00 93.44 102 ALA A CA 1
ATOM 824 C C . ALA A 1 102 ? -5.875 8.016 13.155 1.00 93.44 102 ALA A C 1
ATOM 826 O O . ALA A 1 102 ? -6.366 8.478 12.132 1.00 93.44 102 ALA A O 1
ATOM 827 N N . SER A 1 103 ? -5.254 8.788 14.055 1.00 92.69 103 SER A N 1
ATOM 828 C CA . SER A 1 103 ? -5.084 10.242 13.928 1.00 92.69 103 SER A CA 1
ATOM 829 C C . SER A 1 103 ? -3.875 10.668 13.095 1.00 92.69 103 SER A C 1
ATOM 831 O O . SER A 1 103 ? -3.731 11.852 12.797 1.00 92.69 103 SER A O 1
ATOM 833 N N . GLU A 1 104 ? -2.973 9.746 12.764 1.00 93.19 104 GLU A N 1
ATOM 834 C CA . GLU A 1 104 ? -1.788 10.057 11.968 1.00 93.19 104 GLU A CA 1
ATOM 835 C C . GLU A 1 104 ? -2.117 10.161 10.487 1.00 93.19 104 GLU A C 1
ATOM 837 O O . GLU A 1 104 ? -3.156 9.692 10.022 1.00 93.19 104 GLU A O 1
ATOM 842 N N . HIS A 1 105 ? -1.257 10.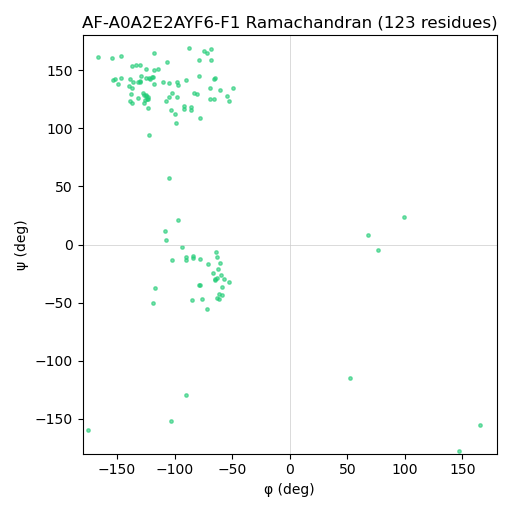854 9.746 1.00 94.00 105 HIS A N 1
ATOM 843 C CA . HIS A 1 105 ? -1.397 11.025 8.305 1.00 94.00 105 HIS A CA 1
ATOM 844 C C . HIS A 1 105 ? -0.046 10.711 7.667 1.00 94.00 105 HIS A C 1
ATOM 846 O O . HIS A 1 105 ? 0.999 11.102 8.201 1.00 94.00 105 HIS A O 1
ATOM 852 N N . LYS A 1 106 ? -0.041 10.024 6.522 1.00 94.69 106 LYS A N 1
ATOM 853 C CA . LYS A 1 106 ? 1.202 9.676 5.815 1.00 94.69 106 LYS A CA 1
ATOM 854 C C . LYS A 1 106 ? 1.169 10.205 4.395 1.00 94.69 106 LYS A C 1
ATOM 856 O O . LYS A 1 106 ? 0.260 9.902 3.631 1.00 94.69 106 LYS A O 1
ATOM 861 N N . LYS A 1 107 ? 2.183 10.988 4.032 1.00 96.00 107 LYS A N 1
ATOM 862 C CA . LYS A 1 107 ? 2.385 11.418 2.648 1.00 96.00 107 LYS A CA 1
ATOM 863 C C . LYS A 1 107 ? 3.056 10.313 1.857 1.00 96.00 107 LYS A C 1
ATOM 865 O O . LYS A 1 107 ? 4.090 9.801 2.288 1.00 96.00 107 LYS A O 1
ATOM 870 N N . ILE A 1 108 ? 2.487 9.985 0.707 1.00 95.81 1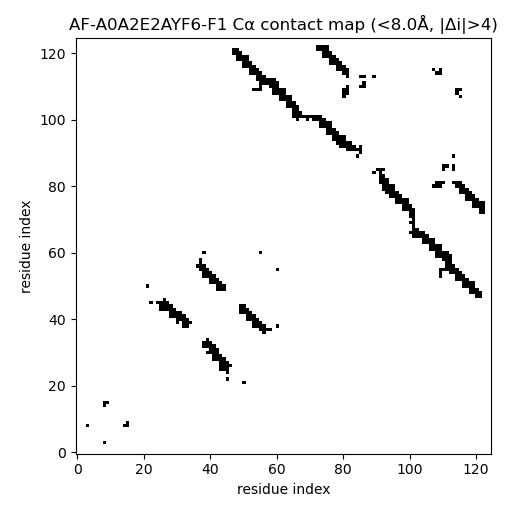08 ILE A N 1
ATOM 871 C CA . ILE A 1 108 ? 3.032 9.004 -0.223 1.00 95.81 108 ILE A CA 1
ATOM 872 C C . ILE A 1 108 ? 3.143 9.643 -1.600 1.00 95.81 108 ILE A C 1
ATOM 874 O O . ILE A 1 108 ? 2.176 10.202 -2.116 1.00 95.81 108 ILE A O 1
ATOM 878 N N . LEU A 1 109 ? 4.329 9.543 -2.193 1.00 95.31 109 LEU A N 1
ATOM 879 C CA . LEU A 1 109 ? 4.552 9.887 -3.587 1.00 95.31 109 LEU A CA 1
ATOM 880 C C . LEU A 1 109 ? 4.370 8.627 -4.433 1.00 95.31 109 LEU A C 1
ATOM 882 O O . LEU A 1 109 ? 5.142 7.683 -4.301 1.00 95.31 109 LEU A O 1
ATOM 886 N N . MET A 1 110 ? 3.371 8.636 -5.309 1.00 95.25 110 MET A N 1
ATOM 887 C CA . MET A 1 110 ? 3.234 7.658 -6.384 1.00 95.25 110 MET A CA 1
ATOM 888 C C . MET A 1 110 ? 3.924 8.227 -7.619 1.00 95.25 110 MET A C 1
ATOM 890 O O . MET A 1 110 ? 3.554 9.306 -8.098 1.00 95.25 110 MET A O 1
ATOM 894 N N . THR A 1 111 ? 4.939 7.538 -8.126 1.00 94.62 111 THR A N 1
ATOM 895 C CA . THR A 1 111 ? 5.611 7.932 -9.371 1.00 94.62 111 THR A CA 1
ATOM 896 C C . THR A 1 111 ? 4.711 7.652 -10.571 1.00 94.62 111 THR A C 1
ATOM 898 O O . THR A 1 111 ? 3.715 6.951 -10.439 1.00 94.62 111 THR A O 1
ATOM 901 N N . GLN A 1 112 ? 5.004 8.220 -11.741 1.00 93.94 112 GLN A N 1
ATOM 902 C CA . GLN A 1 112 ? 4.256 7.946 -12.973 1.00 93.94 112 GLN A CA 1
ATOM 903 C C . GLN A 1 112 ? 4.157 6.435 -13.257 1.00 93.94 112 GLN A C 1
ATOM 905 O O . GLN A 1 112 ? 5.175 5.762 -13.406 1.00 93.94 112 GLN A O 1
ATOM 910 N N . GLY A 1 113 ? 2.932 5.919 -13.387 1.00 93.56 113 GLY A N 1
ATOM 911 C CA . GLY A 1 113 ? 2.641 4.504 -13.641 1.00 93.56 113 GLY A CA 1
ATOM 912 C C . GLY A 1 113 ? 2.984 3.562 -12.484 1.00 93.56 113 GLY A C 1
ATOM 913 O O . GLY A 1 113 ? 2.948 2.345 -12.668 1.00 93.56 113 GLY A O 1
ATOM 914 N N . GLY A 1 114 ? 3.345 4.116 -11.328 1.00 96.06 114 GLY A N 1
ATOM 915 C CA . GLY A 1 114 ? 3.681 3.385 -10.117 1.00 96.06 114 GLY A CA 1
ATOM 916 C C . GLY A 1 114 ? 2.553 3.421 -9.092 1.00 96.06 114 GLY A C 1
ATOM 917 O O . GLY A 1 114 ? 1.362 3.511 -9.422 1.00 96.06 114 GLY A O 1
ATOM 918 N N . GLY A 1 115 ? 2.925 3.330 -7.820 1.00 96.69 115 GLY A N 1
ATOM 919 C CA . GLY A 1 115 ? 1.957 3.288 -6.740 1.00 96.69 115 GLY A CA 1
ATOM 920 C C . GLY A 1 115 ? 2.528 2.842 -5.405 1.00 96.69 115 GLY A C 1
ATOM 921 O O . GLY A 1 115 ? 3.713 2.987 -5.101 1.00 96.69 115 GLY A O 1
ATOM 922 N N . PHE A 1 116 ? 1.641 2.304 -4.577 1.00 97.31 116 PHE A N 1
ATOM 923 C CA . PHE A 1 116 ? 2.011 1.704 -3.306 1.00 97.31 116 PHE A CA 1
ATOM 924 C C . PHE A 1 116 ? 0.998 0.647 -2.871 1.00 97.31 116 PHE A C 1
ATOM 926 O O . PHE A 1 116 ? -0.162 0.645 -3.290 1.00 97.31 116 PHE A O 1
ATOM 933 N N . VAL A 1 117 ? 1.432 -0.217 -1.960 1.00 97.38 117 VAL A N 1
ATOM 934 C CA . VAL A 1 117 ? 0.564 -1.115 -1.204 1.00 97.38 117 VAL A CA 1
ATOM 935 C C . VAL A 1 117 ? 0.996 -1.124 0.254 1.00 97.38 117 VAL A C 1
ATOM 937 O O . VAL A 1 117 ? 2.178 -1.203 0.576 1.00 97.38 117 VAL A O 1
ATOM 940 N N . MET A 1 118 ? 0.028 -1.030 1.152 1.00 97.06 118 MET A N 1
ATOM 941 C CA . MET A 1 118 ? 0.241 -0.936 2.584 1.00 97.06 118 MET A CA 1
ATOM 942 C C . MET A 1 118 ? -0.664 -1.933 3.292 1.00 97.06 118 MET A C 1
ATOM 944 O O . MET A 1 118 ? -1.874 -1.931 3.097 1.00 97.06 118 MET A O 1
ATOM 948 N N . ARG A 1 119 ? -0.082 -2.783 4.128 1.00 96.62 119 ARG A N 1
ATOM 949 C CA . ARG A 1 119 ? -0.801 -3.677 5.035 1.00 96.62 119 ARG A CA 1
ATOM 950 C C . ARG A 1 119 ? -0.740 -3.082 6.432 1.00 96.62 119 ARG A C 1
ATOM 952 O O . ARG A 1 119 ? 0.349 -2.744 6.883 1.00 96.62 119 ARG A O 1
ATOM 959 N N . ILE A 1 120 ? -1.880 -2.979 7.099 1.00 96.31 120 ILE A N 1
ATOM 960 C CA . ILE A 1 120 ? -2.032 -2.405 8.435 1.00 96.31 120 ILE A CA 1
ATOM 961 C C . ILE A 1 120 ? -2.738 -3.436 9.311 1.00 96.31 120 ILE A C 1
ATOM 963 O O . ILE A 1 120 ? -3.830 -3.898 8.979 1.00 96.31 120 ILE A O 1
ATOM 967 N N . GLU A 1 121 ? -2.126 -3.794 10.431 1.00 94.75 121 GLU A N 1
ATOM 968 C CA . GLU A 1 121 ? -2.675 -4.737 11.402 1.00 94.75 121 GLU A CA 1
ATOM 969 C C . GLU A 1 121 ? -2.636 -4.145 12.804 1.00 94.75 121 GLU A C 1
ATOM 971 O O . GLU A 1 121 ? -1.735 -3.380 13.145 1.00 94.75 121 GLU A O 1
ATOM 976 N N . LYS A 1 122 ? -3.637 -4.462 13.623 1.00 91.19 122 LYS A N 1
ATOM 977 C CA . LYS A 1 122 ? -3.687 -3.959 14.994 1.00 91.19 122 LYS A CA 1
ATOM 978 C C . LYS A 1 122 ? -2.579 -4.607 15.820 1.00 91.19 122 LYS A C 1
ATOM 980 O O . LYS A 1 122 ? -2.384 -5.817 15.751 1.00 91.19 122 LYS A O 1
ATOM 985 N N . GLU A 1 123 ? -1.863 -3.811 16.606 1.00 83.81 123 GLU A N 1
ATOM 986 C CA . GLU A 1 123 ? -0.811 -4.336 17.470 1.00 83.81 123 GLU A CA 1
ATOM 987 C C . GLU A 1 123 ? -1.415 -5.234 18.565 1.00 83.81 123 GLU A C 1
ATOM 989 O O . GLU A 1 123 ? -2.306 -4.809 19.304 1.00 83.81 123 GLU A O 1
ATOM 994 N N . GLY A 1 124 ? -0.934 -6.479 18.664 1.00 67.81 124 GLY A N 1
ATOM 995 C CA . GLY A 1 124 ? -1.342 -7.427 19.708 1.00 67.81 124 GLY A CA 1
ATOM 996 C C . GLY A 1 124 ? -2.393 -8.476 19.317 1.00 67.81 124 GLY A C 1
ATOM 997 O O . GLY A 1 124 ? -3.060 -8.993 20.215 1.00 67.81 124 GLY A O 1
ATOM 998 N N . GLN A 1 125 ? -2.535 -8.808 18.027 1.00 47.81 125 GLN A N 1
ATOM 999 C CA . GLN A 1 125 ? -3.266 -9.996 17.555 1.00 47.81 125 GLN A CA 1
ATOM 1000 C C . GLN A 1 125 ? -2.363 -10.983 16.821 1.00 47.81 125 GLN A C 1
ATOM 1002 O O . GLN A 1 125 ? -1.469 -10.525 16.079 1.00 47.81 125 GLN A O 1
#

pLDDT: mean 93.74, std 5.31, range [47.81, 97.69]

Nearest PDB structures (foldseek):
  5e1q-assembly2_B  TM=9.906E-01  e=2.956E-13  Bacteroides thetaiotaomicron VPI-5482
  3a24-assembly1_A  TM=9.915E-01  e=5.380E-13  Bacteroides thetaiotaomicron
  3wfa-assembly1_A  TM=9.503E-01  e=1.387E-10  Bacteroides thetaiotaomicron
  2jke-assembly1_B  TM=9.542E-01  e=2.813E-10  Bacteroides thetaiotaomicron VPI-5482
  8wg2-assembly1_A  TM=9.433E-01  e=2.971E-10  Flavobacterium johnsoniae UW101

Mean predicted aligned error: 3.5 Å

Foldseek 3Di:
DPPDDVVVCVVVVVVVVVVVPDDPDFPDKDWPDDDPQAKTWIWTDDDQKIKIKIWGAQAKDKDKDQLLVHDFAKKKKWKKAAAPCCLPVVPHIDIDIDIDGNGDIDIGIAHHRGIMMMMIGGPPD

Solvent-accessible surface area (backbone atoms only — not comparable to full-atom values): 7076 Å² total; per-residue (Å²): 136,84,88,71,59,70,73,57,43,66,73,42,46,72,60,42,60,52,64,72,67,58,75,93,68,66,82,43,78,42,79,77,47,74,43,92,88,43,36,42,30,36,39,36,29,42,97,76,38,38,39,36,39,34,40,28,26,88,49,62,44,78,45,78,46,72,35,71,88,49,67,94,59,56,25,38,37,43,34,42,34,46,26,100,52,24,78,79,39,82,84,38,60,40,84,48,72,50,74,50,42,28,87,44,71,49,79,45,64,19,35,46,65,36,22,36,42,32,43,36,35,53,67,92,117

Radius of gyration: 14.72 Å; Cα contacts (8 Å, |Δi|>4): 250; chains: 1; bounding box: 30×32×36 Å

Sequence (125 aa):
MMCDAPSVYNREEQYTRFISKIPTTWDETKVLEAKFGEYLVEARRTDTIWYLAGISGTESKEVLLDFNFLDAGTFQYTLLVDGPNAYRVGTDYLWDSGQLTASEHKKILMTQGGGFVMRIEKEGQ